Protein AF-A0AAU8L214-F1 (afdb_monomer)

Secondary structure (DSSP, 8-state):
-EEEETTEEEEEEEE---S--SSPPEEEEEE-HHHHHHTS-HHHHHHHHHHTTSS--EEEEEE--S-HHHHHHHHTT-HHHHHHIIIIIGGGG-

Sequence (94 aa):
SSRIIAGQSRRVQLYMPDVDVLQPLGLVVLPDGETWFDHLGVCAAIDVAINNGRIVPVAIMGIDNIDEHERNAILGGRSELITDIARHLLPTIR

Mean predicted aligned error: 4.05 Å

Radius of gyration: 14.07 Å; Cα contacts (8 Å, |Δi|>4): 125; chains: 1; bounding box: 32×28×36 Å

Foldseek 3Di:
DWDQALNDTWDKDKFFDPDDDPDDAAEDEDEQLCCCVVPVVVNVVLNVCCVVVVDPGHMYMYTHDPDPVRCCVCVVDPCRRVCCCVPPVVVVVD

Solvent-accessible surface area (backbone atoms only — not comparable to full-atom values): 5574 Å² total; per-residue (Å²): 88,79,45,78,50,63,92,37,83,25,53,38,46,79,46,74,68,97,63,92,74,89,62,89,65,50,77,48,79,38,76,47,16,56,51,41,59,75,70,65,44,44,67,63,56,50,51,55,34,35,77,68,66,75,42,76,75,52,28,41,34,24,37,32,60,90,47,73,71,56,40,52,61,48,73,68,76,44,61,49,49,60,48,32,42,64,72,59,47,52,72,75,74,111

InterPro domains:
  IPR000801 Esterase-like [PF00756] (7-93)
  IP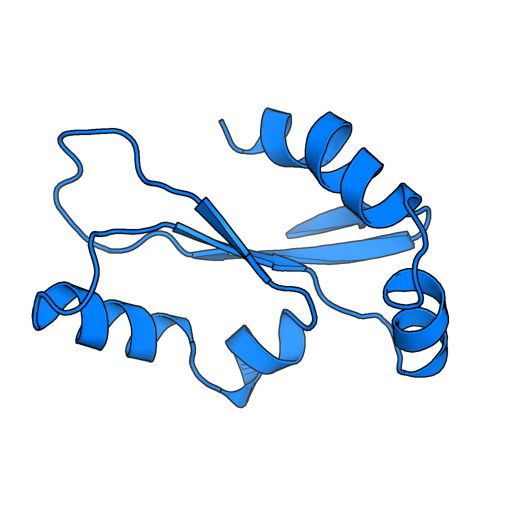R029058 Alpha/Beta hydrolase fold [G3DSA:3.40.50.1820] (1-94)

Organism: NCBI:txid2885105

pLDDT: mean 90.33, std 6.51, range [60.78, 97.0]

Structure (mmCIF, N/CA/C/O backbone):
data_AF-A0AAU8L214-F1
#
_entry.id   AF-A0AAU8L214-F1
#
loop_
_atom_site.group_PDB
_atom_site.id
_atom_site.type_symbol
_atom_site.label_atom_id
_atom_site.label_alt_id
_atom_site.label_comp_id
_atom_site.label_asym_id
_atom_site.label_entity_id
_atom_site.label_seq_id
_atom_site.pdbx_PDB_ins_code
_atom_site.Cartn_x
_atom_site.Cartn_y
_atom_site.Cartn_z
_atom_site.occupancy
_atom_site.B_iso_or_equiv
_atom_site.auth_seq_id
_atom_site.auth_comp_id
_atom_site.auth_asym_id
_atom_site.auth_atom_id
_atom_site.pdbx_PDB_model_num
ATOM 1 N N . SER A 1 1 ? -5.017 0.005 -7.804 1.00 88.44 1 SER A N 1
ATOM 2 C CA . SER A 1 1 ? -5.021 0.708 -9.114 1.00 88.44 1 SER A CA 1
ATOM 3 C C . SER A 1 1 ? -3.668 0.587 -9.796 1.00 88.44 1 SER A C 1
ATOM 5 O O . SER A 1 1 ? -2.688 0.430 -9.087 1.00 88.44 1 SER A O 1
ATOM 7 N N . SER A 1 2 ? -3.570 0.714 -11.126 1.00 91.50 2 SER A N 1
ATOM 8 C CA . SER A 1 2 ? -2.254 0.768 -11.791 1.00 91.50 2 SER A CA 1
ATOM 9 C C . SER A 1 2 ? -1.606 2.163 -11.705 1.00 91.50 2 SER A C 1
ATOM 11 O O . SER A 1 2 ? -2.320 3.176 -11.760 1.00 91.50 2 SER A O 1
ATOM 13 N N . ARG A 1 3 ? -0.278 2.228 -11.544 1.00 91.44 3 ARG A N 1
ATOM 14 C CA . ARG A 1 3 ? 0.547 3.450 -11.472 1.00 91.44 3 ARG A CA 1
ATOM 15 C C . ARG A 1 3 ? 1.904 3.229 -12.144 1.00 91.44 3 ARG A C 1
ATOM 17 O O . ARG A 1 3 ? 2.445 2.133 -12.076 1.00 91.44 3 ARG A O 1
ATOM 24 N N . ILE A 1 4 ? 2.462 4.277 -12.754 1.00 91.75 4 ILE A N 1
ATOM 25 C CA . ILE A 1 4 ? 3.838 4.242 -13.268 1.00 91.75 4 ILE A CA 1
ATOM 26 C C . ILE A 1 4 ? 4.802 4.523 -12.116 1.00 91.75 4 ILE A C 1
ATOM 28 O O . ILE A 1 4 ? 4.737 5.593 -11.514 1.00 91.75 4 ILE A O 1
ATOM 32 N N . ILE A 1 5 ? 5.665 3.559 -11.801 1.00 89.25 5 ILE A N 1
ATOM 33 C CA . ILE A 1 5 ? 6.660 3.635 -10.727 1.00 89.25 5 ILE A CA 1
ATOM 34 C C . ILE A 1 5 ? 7.958 3.007 -11.237 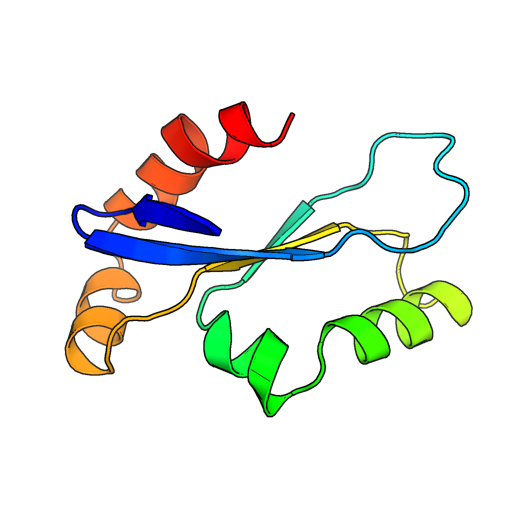1.00 89.25 5 ILE A C 1
ATOM 36 O O . ILE A 1 5 ? 7.964 1.860 -11.695 1.00 89.25 5 ILE A O 1
ATOM 40 N N . ALA A 1 6 ? 9.048 3.771 -11.164 1.00 88.88 6 ALA A N 1
ATOM 41 C CA . ALA A 1 6 ? 10.351 3.459 -11.744 1.00 88.88 6 ALA A CA 1
ATOM 42 C C . ALA A 1 6 ? 10.256 3.079 -13.232 1.00 88.88 6 ALA A C 1
ATOM 44 O O . ALA A 1 6 ? 10.857 2.111 -13.697 1.00 88.88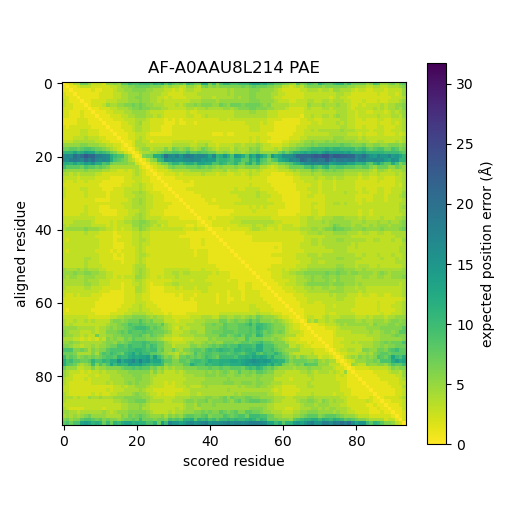 6 ALA A O 1
ATOM 45 N N . GLY A 1 7 ? 9.446 3.834 -13.976 1.00 88.75 7 GLY A N 1
ATOM 46 C CA . GLY A 1 7 ? 9.251 3.643 -15.414 1.00 88.75 7 GLY A CA 1
ATOM 47 C C . GLY A 1 7 ? 8.387 2.442 -15.811 1.00 88.75 7 GLY A C 1
ATOM 48 O O . GLY A 1 7 ? 8.230 2.202 -17.003 1.00 88.75 7 GLY A O 1
ATOM 49 N N . GLN A 1 8 ? 7.804 1.711 -14.856 1.00 90.69 8 GLN A N 1
ATOM 50 C CA . GLN A 1 8 ? 6.969 0.540 -15.133 1.00 90.69 8 GLN A CA 1
ATOM 51 C C . GLN A 1 8 ? 5.555 0.684 -14.567 1.00 90.69 8 GLN A C 1
ATOM 53 O O . GLN A 1 8 ? 5.348 1.318 -13.534 1.00 90.69 8 GLN A O 1
ATOM 58 N N . SER A 1 9 ? 4.575 0.076 -15.238 1.00 92.75 9 SER A N 1
ATOM 59 C CA . SER A 1 9 ? 3.178 0.039 -14.792 1.00 92.75 9 SER A CA 1
ATOM 60 C C . SER A 1 9 ? 2.981 -1.047 -13.732 1.00 92.75 9 SER A C 1
ATOM 62 O O . SER A 1 9 ? 3.043 -2.230 -14.053 1.00 92.75 9 SER A O 1
ATOM 64 N N . ARG A 1 10 ? 2.695 -0.650 -12.488 1.00 92.19 10 ARG A N 1
ATOM 65 C CA . ARG A 1 10 ? 2.519 -1.543 -11.330 1.00 92.19 10 ARG A CA 1
ATOM 66 C C . ARG A 1 10 ? 1.148 -1.413 -10.714 1.00 92.19 10 ARG A C 1
ATOM 68 O O . ARG A 1 10 ? 0.606 -0.308 -10.617 1.00 92.19 10 ARG A O 1
ATOM 75 N N . ARG A 1 11 ? 0.618 -2.524 -10.205 1.00 95.00 11 ARG A N 1
ATOM 76 C CA . ARG A 1 11 ? -0.536 -2.475 -9.312 1.00 95.00 11 ARG A CA 1
ATOM 77 C C . ARG A 1 11 ? -0.079 -1.910 -7.963 1.00 95.00 11 ARG A C 1
ATOM 79 O O . ARG A 1 11 ? 0.888 -2.358 -7.366 1.00 95.00 11 ARG A O 1
ATOM 86 N N . VAL A 1 12 ? -0.793 -0.884 -7.520 1.00 94.94 12 VAL A N 1
ATOM 87 C CA . VAL A 1 12 ? -0.706 -0.312 -6.180 1.00 94.94 12 VAL A CA 1
ATOM 88 C C . VAL A 1 12 ? -1.973 -0.690 -5.434 1.00 94.94 12 VAL A C 1
ATOM 90 O O . VAL A 1 12 ? -3.087 -0.471 -5.934 1.00 94.94 12 VAL A O 1
ATOM 93 N N . GLN A 1 13 ? -1.792 -1.254 -4.252 1.00 95.25 13 GLN A N 1
ATOM 94 C CA . GLN A 1 13 ? -2.853 -1.690 -3.358 1.00 95.25 13 GLN A CA 1
ATOM 95 C C . GLN A 1 13 ? -2.844 -0.781 -2.133 1.00 95.25 13 GLN A C 1
ATOM 97 O O . GLN A 1 13 ? -1.780 -0.480 -1.601 1.00 95.25 13 GLN A O 1
ATOM 102 N N . LEU A 1 14 ? -4.012 -0.297 -1.716 1.00 94.69 14 LEU A N 1
ATOM 103 C CA . LEU A 1 14 ? -4.151 0.558 -0.542 1.00 94.69 14 LEU A CA 1
ATOM 104 C C . LEU A 1 14 ? -5.131 -0.096 0.421 1.00 94.69 14 LEU A C 1
ATOM 106 O O . LEU A 1 14 ? -6.244 -0.447 0.033 1.00 94.69 14 LEU A O 1
ATOM 110 N N . TYR A 1 15 ? -4.695 -0.226 1.663 1.00 94.88 15 TYR A N 1
ATOM 111 C CA . TYR A 1 15 ? -5.474 -0.713 2.781 1.00 94.88 15 TYR A CA 1
ATOM 112 C C . TYR A 1 15 ? -5.662 0.402 3.807 1.00 94.88 15 TYR A C 1
ATOM 114 O O . TYR A 1 15 ? -4.688 1.028 4.235 1.00 94.88 15 TYR A O 1
ATOM 122 N N . MET A 1 16 ? -6.914 0.608 4.210 1.00 93.69 16 MET A N 1
ATOM 123 C CA . MET A 1 16 ? -7.305 1.520 5.278 1.00 93.69 16 MET A CA 1
ATOM 124 C C . MET A 1 16 ? -7.958 0.692 6.388 1.00 93.69 16 MET A C 1
ATOM 126 O O . MET A 1 16 ? -8.918 -0.018 6.086 1.00 93.69 16 MET A O 1
ATOM 130 N N . PRO A 1 17 ? -7.459 0.757 7.634 1.00 93.19 17 PRO A N 1
ATOM 131 C CA . PRO A 1 17 ? -8.073 0.048 8.744 1.00 93.19 17 PRO A CA 1
ATOM 132 C C . PRO A 1 17 ? -9.438 0.639 9.090 1.00 93.19 17 PRO A C 1
ATOM 134 O O . PRO A 1 17 ? -9.608 1.861 9.079 1.00 93.19 17 PRO A O 1
ATOM 137 N N . ASP A 1 18 ? -10.387 -0.234 9.422 1.00 89.81 18 ASP A N 1
ATOM 138 C CA . ASP A 1 18 ? -11.733 0.148 9.858 1.00 89.81 18 ASP A CA 1
ATOM 139 C C . ASP A 1 18 ? -11.709 0.572 11.332 1.00 89.81 18 ASP A C 1
ATOM 141 O O . ASP A 1 18 ? -11.980 -0.203 12.249 1.00 89.81 18 ASP A O 1
ATOM 145 N N . VAL A 1 19 ? -11.273 1.808 11.565 1.00 86.06 19 VAL A N 1
ATOM 146 C CA . VAL A 1 19 ? -11.242 2.433 12.887 1.00 86.06 19 VAL A CA 1
ATOM 147 C C . VAL A 1 19 ? -11.813 3.842 12.800 1.00 86.06 19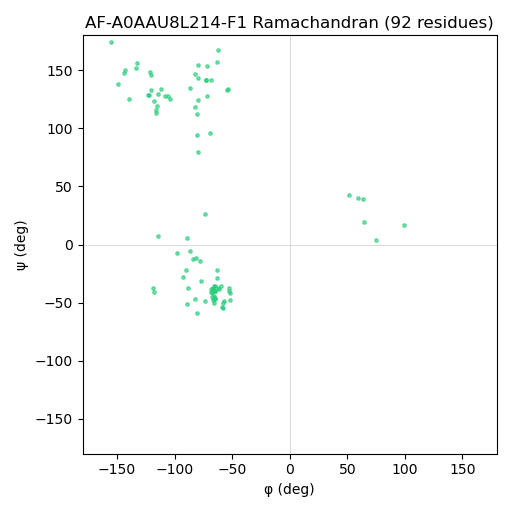 VAL A C 1
ATOM 149 O O . VAL A 1 19 ? -11.680 4.507 11.774 1.00 86.06 19 VAL A O 1
ATOM 152 N N . ASP A 1 20 ? -12.386 4.342 13.893 1.00 83.19 20 ASP A N 1
ATOM 153 C CA . ASP A 1 20 ? -12.787 5.747 13.978 1.00 83.19 20 ASP A CA 1
ATOM 154 C C . ASP A 1 20 ? -11.542 6.643 14.031 1.00 83.19 20 ASP A C 1
ATOM 156 O O . ASP A 1 20 ? -10.903 6.852 15.069 1.00 83.19 20 ASP A O 1
ATOM 160 N N . VAL A 1 21 ? -11.159 7.154 12.862 1.00 71.25 21 VAL A N 1
ATOM 161 C CA . VAL A 1 21 ? -9.955 7.960 12.684 1.00 71.25 21 VAL A CA 1
ATOM 162 C C . VAL A 1 21 ? -10.225 9.408 13.111 1.00 71.25 21 VAL A C 1
ATOM 164 O O . VAL A 1 21 ? -10.666 10.235 12.317 1.00 71.25 21 VAL A O 1
ATOM 167 N N . LEU A 1 22 ? -9.914 9.750 14.364 1.00 71.88 22 LEU A N 1
ATOM 168 C CA . LEU A 1 22 ? -9.923 11.146 14.841 1.00 71.88 22 LEU A CA 1
ATOM 169 C C . LEU A 1 22 ? -8.636 11.923 14.485 1.00 71.88 22 LEU A C 1
ATOM 171 O O . LEU A 1 22 ? -8.590 13.142 14.639 1.00 71.88 22 LEU A O 1
ATOM 175 N N . GLN A 1 23 ? -7.587 11.235 14.020 1.00 71.44 23 GLN A N 1
ATOM 176 C CA . GLN A 1 23 ? -6.269 11.803 13.701 1.00 71.44 23 GLN A CA 1
ATOM 177 C C . GLN A 1 23 ? -5.656 11.139 12.457 1.00 71.44 23 GLN A C 1
ATOM 179 O O . GLN A 1 23 ? -5.907 9.958 12.249 1.00 71.44 23 GLN A O 1
ATOM 184 N N . PRO A 1 24 ? -4.820 11.826 11.653 1.00 84.62 24 PRO A N 1
ATOM 185 C CA . PRO A 1 24 ? -4.254 11.254 10.430 1.00 84.62 24 PRO A CA 1
ATOM 186 C C . PRO A 1 24 ? -3.539 9.919 10.675 1.00 84.62 24 PRO A C 1
ATOM 188 O O . PRO A 1 24 ? -2.738 9.803 11.604 1.00 84.62 24 PRO A O 1
ATOM 191 N N . LEU A 1 25 ? -3.800 8.924 9.824 1.00 90.50 25 LEU A N 1
ATOM 192 C CA . LEU A 1 25 ? -3.111 7.637 9.897 1.00 90.50 25 LEU A CA 1
ATOM 193 C C . LEU A 1 25 ? -1.664 7.767 9.416 1.00 90.50 25 LEU A C 1
ATOM 195 O O . LEU A 1 25 ? -1.376 8.443 8.426 1.00 90.50 25 LEU A O 1
ATOM 199 N N . GLY A 1 26 ? -0.755 7.052 10.082 1.00 92.19 26 GLY A N 1
ATOM 200 C CA . GLY A 1 26 ? 0.546 6.748 9.493 1.00 92.19 26 GLY A CA 1
ATOM 201 C C . GLY A 1 26 ? 0.381 5.879 8.241 1.00 92.19 26 GLY A C 1
ATOM 202 O O . GLY A 1 26 ? -0.621 5.177 8.098 1.00 92.19 26 GLY A O 1
ATOM 203 N N . LEU A 1 27 ? 1.375 5.901 7.351 1.00 93.94 27 LEU A N 1
ATOM 204 C CA . LEU A 1 27 ? 1.404 5.068 6.148 1.00 93.94 27 LEU A CA 1
ATOM 205 C C . LEU A 1 27 ? 2.658 4.196 6.139 1.00 93.94 27 LEU A C 1
ATOM 207 O O . LEU A 1 27 ? 3.774 4.707 6.248 1.00 93.94 27 LEU A O 1
ATOM 211 N N . VAL A 1 28 ? 2.473 2.893 5.944 1.00 95.19 28 VAL A N 1
ATOM 212 C CA . VAL A 1 28 ? 3.556 1.944 5.667 1.00 95.19 28 VAL A CA 1
ATOM 213 C C . VAL A 1 28 ? 3.503 1.563 4.195 1.00 95.19 28 VAL A C 1
ATOM 215 O O . VAL A 1 28 ? 2.458 1.154 3.695 1.00 95.19 28 VAL A O 1
ATOM 218 N N . VAL A 1 29 ? 4.635 1.683 3.501 1.00 94.19 29 VAL A N 1
ATOM 219 C CA . VAL A 1 29 ? 4.777 1.269 2.100 1.00 94.19 29 VAL A CA 1
ATOM 220 C C . VAL A 1 29 ? 5.544 -0.050 2.051 1.00 94.19 29 VAL A C 1
ATOM 222 O O . VAL A 1 29 ? 6.648 -0.141 2.585 1.00 94.19 29 VAL A O 1
ATOM 225 N N . LEU A 1 30 ? 4.957 -1.058 1.412 1.00 94.44 30 LEU A N 1
ATOM 226 C CA . LEU A 1 30 ? 5.497 -2.405 1.274 1.00 94.44 30 LEU A CA 1
ATOM 227 C C . LEU A 1 30 ? 5.799 -2.702 -0.205 1.00 94.44 30 LEU A C 1
ATOM 229 O O . LEU A 1 30 ? 4.876 -2.697 -1.024 1.00 94.44 30 LEU A O 1
ATOM 233 N N . PRO A 1 31 ? 7.063 -2.984 -0.563 1.00 92.19 31 PRO A N 1
ATOM 234 C CA . PRO A 1 31 ? 7.384 -3.735 -1.776 1.00 92.19 31 PRO A CA 1
ATOM 235 C C . PRO A 1 31 ? 6.799 -5.154 -1.715 1.00 92.19 31 PRO A C 1
ATOM 237 O O . PRO A 1 31 ? 6.415 -5.610 -0.636 1.00 92.19 31 PRO A O 1
ATOM 240 N N . ASP A 1 32 ? 6.779 -5.863 -2.848 1.00 93.69 32 ASP A N 1
ATOM 241 C CA . ASP A 1 32 ? 6.194 -7.211 -2.957 1.00 93.69 32 ASP A CA 1
ATOM 242 C C . ASP A 1 32 ? 4.692 -7.217 -2.586 1.00 93.69 32 ASP A C 1
ATOM 244 O O . ASP A 1 32 ? 4.203 -8.101 -1.876 1.00 93.69 32 ASP A O 1
ATOM 248 N N . GLY A 1 33 ? 3.952 -6.186 -3.018 1.00 94.94 33 GLY A N 1
ATOM 249 C CA . GLY A 1 33 ? 2.534 -5.998 -2.690 1.00 94.94 33 GLY A CA 1
ATOM 250 C C . GLY A 1 33 ? 1.672 -7.223 -3.003 1.00 94.94 33 GLY A C 1
ATOM 251 O O . GLY A 1 33 ? 0.849 -7.615 -2.178 1.00 94.94 33 GLY A O 1
ATOM 252 N N . GLU A 1 34 ? 1.929 -7.887 -4.128 1.00 94.69 34 GLU A N 1
ATOM 253 C CA . GLU A 1 34 ? 1.262 -9.120 -4.539 1.00 94.69 34 GLU A CA 1
ATOM 254 C C . GLU A 1 34 ? 1.458 -10.247 -3.519 1.00 94.69 34 GLU A C 1
ATOM 256 O O . GLU A 1 34 ? 0.530 -10.995 -3.230 1.00 94.69 34 GLU A O 1
ATOM 261 N N . THR A 1 35 ? 2.625 -10.323 -2.880 1.00 95.31 35 THR A N 1
ATOM 262 C CA . THR A 1 35 ? 2.890 -11.330 -1.850 1.00 95.31 35 THR A CA 1
ATOM 263 C C . THR A 1 35 ? 2.142 -11.002 -0.558 1.00 95.31 35 THR A C 1
ATOM 265 O O . THR A 1 35 ? 1.452 -11.854 0.008 1.00 95.31 35 THR A O 1
ATOM 268 N N . TRP A 1 36 ? 2.240 -9.759 -0.081 1.00 96.94 36 TRP A N 1
ATOM 269 C CA . TRP A 1 36 ? 1.627 -9.355 1.189 1.00 96.94 36 TRP A CA 1
ATOM 270 C C . TRP A 1 36 ? 0.097 -9.370 1.148 1.00 96.94 36 TRP A C 1
ATOM 272 O O . TRP A 1 36 ? -0.540 -9.863 2.084 1.00 96.94 36 TRP A O 1
ATOM 282 N N . PHE A 1 37 ? -0.489 -8.833 0.078 1.00 96.50 37 PHE A N 1
ATOM 283 C CA . PHE A 1 37 ? -1.937 -8.691 -0.059 1.00 96.50 37 PHE A CA 1
ATOM 284 C C . PHE A 1 37 ? -2.595 -9.984 -0.535 1.00 96.50 37 PHE A C 1
ATOM 286 O O . PHE A 1 37 ? -3.578 -10.409 0.072 1.00 96.50 37 PHE A O 1
ATOM 293 N N . ASP A 1 38 ? -2.045 -10.637 -1.562 1.00 94.94 38 ASP A N 1
ATOM 294 C CA . ASP A 1 38 ? -2.753 -11.735 -2.229 1.00 94.94 38 ASP A CA 1
ATOM 295 C C . ASP A 1 38 ? -2.441 -13.104 -1.602 1.00 94.94 38 ASP A C 1
ATOM 297 O O . ASP A 1 38 ? -3.233 -14.038 -1.748 1.00 94.94 38 ASP A O 1
ATOM 301 N N . HIS A 1 39 ? -1.310 -13.248 -0.897 1.00 94.12 39 HIS A N 1
ATOM 302 C CA . HIS A 1 39 ? -0.860 -14.545 -0.370 1.00 94.12 39 HIS A CA 1
ATOM 303 C C . HIS A 1 39 ? -0.745 -14.603 1.154 1.00 94.12 39 HIS A C 1
ATOM 305 O O . HIS A 1 39 ? -1.071 -15.632 1.745 1.00 94.12 39 HIS A O 1
ATOM 311 N N . LEU A 1 40 ? -0.299 -13.525 1.803 1.00 94.94 40 LEU A N 1
ATOM 312 C CA . LEU A 1 40 ? -0.052 -13.520 3.252 1.00 94.94 40 LEU A CA 1
ATOM 313 C C . LEU A 1 40 ? -1.196 -12.925 4.084 1.00 94.94 40 LEU A C 1
ATOM 315 O O . LEU A 1 40 ? -1.159 -13.012 5.310 1.00 94.94 40 LEU A O 1
ATOM 319 N N . GLY A 1 41 ? -2.213 -12.338 3.447 1.00 93.44 41 GLY A N 1
ATOM 320 C CA . GLY A 1 41 ? -3.383 -11.797 4.143 1.00 93.44 41 GLY A CA 1
ATOM 321 C C . GLY A 1 41 ? -3.047 -10.633 5.080 1.00 93.44 41 GLY A C 1
ATOM 322 O O . GLY A 1 41 ? -3.611 -10.539 6.173 1.00 93.44 41 GLY A O 1
ATOM 323 N N . VAL A 1 42 ? -2.127 -9.749 4.668 1.00 96.12 42 VAL A N 1
ATOM 324 C CA . VAL A 1 42 ? -1.597 -8.660 5.508 1.00 96.12 42 VAL A CA 1
ATOM 325 C C . VAL A 1 42 ? -2.691 -7.790 6.137 1.00 96.12 42 VAL A C 1
ATOM 327 O O . VAL A 1 42 ? -2.563 -7.424 7.300 1.00 96.12 42 VAL A O 1
ATOM 330 N N . CYS A 1 43 ? -3.792 -7.516 5.428 1.00 96.06 43 CYS A N 1
ATOM 331 C CA . CYS A 1 43 ? -4.894 -6.693 5.938 1.00 96.06 43 CYS A CA 1
ATOM 332 C C . CYS A 1 43 ? -5.481 -7.267 7.238 1.00 96.06 43 CYS A C 1
ATOM 334 O O . CYS A 1 43 ? -5.537 -6.577 8.251 1.00 96.06 43 CYS A O 1
ATOM 336 N N . ALA A 1 44 ? -5.808 -8.564 7.244 1.00 95.75 44 ALA A N 1
ATOM 337 C CA . ALA A 1 44 ? -6.359 -9.234 8.420 1.00 95.75 44 ALA A CA 1
ATOM 338 C C . ALA A 1 44 ? -5.346 -9.295 9.576 1.00 95.75 44 ALA A C 1
ATOM 340 O O . ALA A 1 44 ? -5.712 -9.160 10.744 1.00 95.75 44 ALA A O 1
ATOM 341 N N . ALA A 1 45 ? -4.057 -9.472 9.269 1.00 96.00 45 ALA A N 1
ATOM 342 C CA . ALA A 1 45 ? -3.007 -9.453 10.283 1.00 96.00 45 ALA A CA 1
ATOM 343 C C . ALA A 1 45 ? -2.869 -8.069 10.942 1.00 96.00 45 ALA A C 1
ATOM 345 O O . ALA A 1 45 ? -2.698 -7.983 12.162 1.00 96.00 45 ALA A O 1
ATOM 346 N N . ILE A 1 46 ? -2.977 -6.997 10.152 1.00 96.25 46 ILE A N 1
ATOM 347 C CA . ILE A 1 46 ? -2.959 -5.615 10.639 1.00 96.25 46 ILE A CA 1
ATOM 348 C C . ILE A 1 46 ? -4.181 -5.334 11.511 1.00 96.25 46 ILE A C 1
ATOM 350 O O . ILE A 1 46 ? -4.008 -4.814 12.612 1.00 96.25 46 ILE A O 1
ATOM 354 N N . ASP A 1 47 ? -5.376 -5.764 11.104 1.00 95.62 47 ASP A N 1
ATOM 355 C CA . ASP A 1 47 ? -6.586 -5.628 11.926 1.00 95.62 47 ASP A CA 1
ATOM 356 C C . ASP A 1 47 ? -6.442 -6.292 13.284 1.00 95.62 47 ASP A C 1
ATOM 358 O O . ASP A 1 47 ? -6.701 -5.686 14.322 1.00 95.62 47 ASP A O 1
ATOM 362 N N . VAL A 1 48 ? -5.965 -7.536 13.304 1.00 96.69 48 VAL A N 1
ATOM 363 C CA . VAL A 1 48 ? -5.735 -8.261 14.555 1.00 96.69 48 VAL A CA 1
ATOM 364 C C . VAL A 1 48 ? -4.680 -7.557 15.412 1.00 96.69 48 VAL A C 1
ATOM 366 O O . VAL A 1 48 ? -4.810 -7.524 16.637 1.00 96.69 48 VAL A O 1
ATOM 369 N N . ALA A 1 49 ? -3.633 -6.988 14.813 1.00 96.25 49 ALA A N 1
ATOM 370 C CA . ALA A 1 49 ? -2.603 -6.267 15.554 1.00 96.25 49 ALA A CA 1
ATOM 371 C C . ALA A 1 49 ? -3.129 -4.951 16.158 1.00 96.25 49 ALA A C 1
ATOM 373 O O . ALA A 1 49 ? -2.816 -4.662 17.317 1.00 96.25 49 ALA A O 1
ATOM 374 N N . ILE A 1 50 ? -3.949 -4.202 15.414 1.00 94.62 50 ILE A N 1
ATOM 375 C CA . ILE A 1 50 ? -4.601 -2.966 15.873 1.00 94.62 50 ILE A CA 1
ATOM 376 C C . ILE A 1 50 ? -5.608 -3.278 16.984 1.00 94.62 50 ILE A C 1
ATOM 378 O O . ILE A 1 50 ? -5.523 -2.700 18.066 1.00 94.62 50 ILE A O 1
ATOM 382 N N . ASN A 1 51 ? -6.504 -4.243 16.766 1.00 94.88 51 ASN A N 1
ATOM 383 C CA . ASN A 1 51 ? -7.563 -4.604 17.717 1.00 94.88 51 ASN A CA 1
ATOM 384 C C . ASN A 1 51 ? -7.017 -5.133 19.049 1.00 94.88 51 ASN A C 1
ATOM 386 O O . ASN A 1 51 ? -7.639 -4.960 20.093 1.00 94.88 51 ASN A O 1
ATOM 390 N N . ASN A 1 52 ? -5.831 -5.745 19.031 1.00 96.44 52 ASN A N 1
ATOM 391 C CA . ASN A 1 52 ? -5.136 -6.182 20.242 1.00 96.44 52 ASN A CA 1
ATOM 392 C C . ASN A 1 52 ? -4.212 -5.108 20.845 1.00 96.44 52 ASN A C 1
ATOM 394 O O . ASN A 1 52 ? -3.454 -5.413 21.766 1.00 96.44 52 ASN A O 1
ATOM 398 N N . GLY A 1 53 ? -4.212 -3.882 20.312 1.00 94.75 53 GLY A N 1
ATOM 399 C CA . GLY A 1 53 ? -3.392 -2.769 20.797 1.00 94.75 53 GLY A CA 1
ATOM 400 C C . GLY A 1 53 ? -1.883 -2.979 20.644 1.00 94.75 53 GLY A C 1
ATOM 401 O O . GLY A 1 53 ? -1.103 -2.336 21.344 1.00 94.75 53 GLY A O 1
ATOM 402 N N . ARG A 1 54 ? -1.447 -3.893 19.766 1.00 97.00 54 ARG A N 1
ATOM 403 C CA . ARG A 1 54 ? -0.017 -4.176 19.542 1.00 97.00 54 ARG A CA 1
ATOM 404 C C . ARG A 1 54 ? 0.656 -3.111 18.690 1.00 97.00 54 ARG A C 1
ATOM 406 O O . ARG A 1 54 ? 1.848 -2.867 18.848 1.00 97.00 54 ARG A O 1
ATOM 413 N N . ILE A 1 55 ? -0.105 -2.516 17.778 1.00 94.75 55 ILE A N 1
ATOM 414 C CA . ILE A 1 55 ? 0.315 -1.394 16.941 1.00 94.75 55 ILE A CA 1
ATOM 415 C C . ILE A 1 55 ? -0.772 -0.322 16.956 1.00 94.75 55 ILE A C 1
ATOM 417 O O . ILE A 1 55 ? -1.943 -0.613 17.195 1.00 94.75 55 ILE A O 1
ATOM 421 N N . VAL A 1 56 ? -0.378 0.917 16.678 1.00 93.00 56 VAL A N 1
ATOM 422 C CA . VAL A 1 56 ? -1.331 2.000 16.417 1.00 93.00 56 VAL A CA 1
ATOM 423 C C . VAL A 1 56 ? -1.996 1.804 15.047 1.00 93.00 56 VAL A C 1
ATOM 425 O O . VAL A 1 56 ? -1.376 1.199 14.166 1.00 93.00 56 VAL A O 1
ATOM 428 N N . PRO A 1 57 ? -3.219 2.323 14.827 1.00 94.69 57 PRO A N 1
ATOM 429 C CA . PRO A 1 57 ? -3.846 2.284 13.513 1.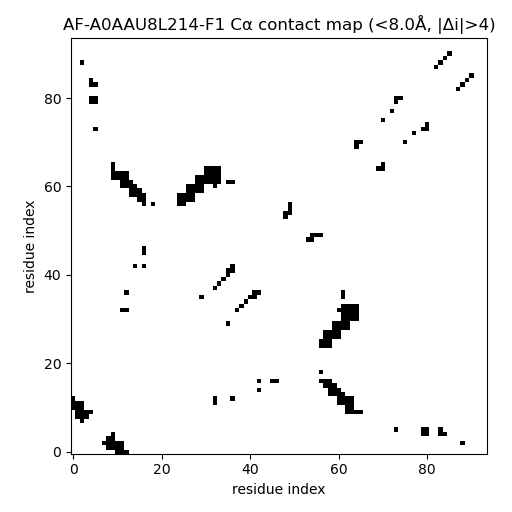00 94.69 57 PRO A CA 1
ATOM 430 C C . PRO A 1 57 ? -2.969 2.891 12.417 1.00 94.69 57 PRO A C 1
ATOM 432 O O . PRO A 1 57 ? -2.405 3.976 12.578 1.00 94.69 57 PRO A O 1
ATOM 435 N N . VAL A 1 58 ? -2.856 2.178 11.297 1.00 94.81 58 VAL A N 1
ATOM 436 C CA . VAL A 1 58 ? -1.937 2.515 10.209 1.00 94.81 58 VAL A CA 1
ATOM 437 C C . VAL A 1 58 ? -2.511 2.070 8.865 1.00 94.81 58 VAL A C 1
ATOM 439 O O . VAL A 1 58 ? -3.072 0.981 8.756 1.00 94.81 58 VAL A O 1
ATOM 442 N N . ALA A 1 59 ? -2.371 2.911 7.843 1.00 94.94 59 ALA A N 1
ATOM 443 C CA . ALA A 1 59 ? -2.681 2.555 6.465 1.00 94.94 59 ALA A CA 1
ATOM 444 C C . ALA A 1 59 ? -1.504 1.794 5.839 1.00 94.94 59 ALA A C 1
ATOM 446 O O . ALA A 1 59 ? -0.340 2.083 6.135 1.00 94.94 59 ALA A O 1
ATOM 447 N N . ILE A 1 60 ? -1.791 0.851 4.941 1.00 96.06 60 ILE A N 1
ATOM 448 C CA . ILE A 1 60 ? -0.761 0.067 4.245 1.00 96.06 60 ILE A CA 1
ATOM 449 C C . ILE A 1 60 ? -0.881 0.278 2.740 1.00 96.06 60 ILE A C 1
ATOM 451 O O . ILE A 1 60 ? -1.964 0.162 2.171 1.00 96.06 60 ILE A O 1
ATOM 455 N N . MET A 1 61 ? 0.244 0.533 2.083 1.00 95.69 61 MET A N 1
ATOM 456 C CA . MET A 1 61 ? 0.353 0.603 0.634 1.00 95.69 61 MET A CA 1
ATOM 457 C C . MET A 1 61 ? 1.261 -0.500 0.107 1.00 95.69 61 MET A C 1
ATOM 459 O O . MET A 1 61 ? 2.466 -0.460 0.333 1.00 95.69 61 MET A O 1
ATOM 463 N N . GLY A 1 62 ? 0.695 -1.447 -0.633 1.00 95.62 62 GLY A N 1
ATOM 464 C CA . GLY A 1 62 ? 1.451 -2.437 -1.393 1.00 95.62 62 GLY A CA 1
ATOM 465 C C . GLY A 1 62 ? 1.814 -1.906 -2.775 1.00 95.62 62 GLY A C 1
ATOM 466 O O . GLY A 1 62 ? 0.963 -1.338 -3.464 1.00 95.62 62 GLY A O 1
ATOM 467 N N . ILE A 1 63 ? 3.064 -2.099 -3.185 1.00 94.56 63 ILE A N 1
ATOM 468 C CA . ILE A 1 63 ? 3.521 -1.866 -4.557 1.00 94.56 63 ILE A CA 1
ATOM 469 C C . ILE A 1 63 ? 3.971 -3.204 -5.112 1.00 94.56 63 ILE A C 1
ATOM 471 O O . ILE A 1 63 ? 4.930 -3.798 -4.615 1.00 94.56 63 ILE A O 1
ATOM 475 N N . ASP A 1 64 ? 3.265 -3.665 -6.134 1.00 94.38 64 ASP A N 1
ATOM 476 C CA . ASP A 1 64 ? 3.533 -4.967 -6.711 1.00 94.38 64 ASP A CA 1
ATOM 477 C C . ASP A 1 64 ? 4.830 -4.972 -7.524 1.00 94.38 64 ASP A C 1
ATOM 479 O O . ASP A 1 64 ? 5.138 -4.035 -8.281 1.00 94.38 64 ASP A O 1
ATOM 483 N N . ASN A 1 65 ? 5.558 -6.075 -7.416 1.00 91.19 65 ASN A N 1
ATOM 484 C CA . ASN A 1 65 ? 6.620 -6.400 -8.352 1.00 91.19 65 ASN A CA 1
ATOM 485 C C . ASN A 1 65 ? 6.036 -6.997 -9.635 1.00 91.19 65 ASN A C 1
ATOM 487 O O . ASN A 1 65 ? 4.927 -7.527 -9.655 1.00 91.19 65 ASN A O 1
ATOM 491 N N . ILE A 1 66 ? 6.773 -6.854 -10.735 1.00 88.81 66 ILE A N 1
ATOM 492 C CA . ILE A 1 66 ? 6.333 -7.374 -12.038 1.00 88.81 66 ILE A CA 1
ATOM 493 C C . ILE A 1 66 ? 6.820 -8.809 -12.209 1.00 88.81 66 ILE A C 1
ATOM 495 O O . ILE A 1 66 ? 6.037 -9.704 -12.514 1.00 88.81 66 ILE A O 1
ATOM 499 N N . ASP A 1 67 ? 8.115 -9.014 -11.990 1.00 87.50 67 ASP A N 1
ATOM 500 C CA . ASP A 1 67 ? 8.769 -10.313 -12.014 1.00 87.50 67 ASP A CA 1
ATOM 501 C C . ASP A 1 67 ? 10.040 -10.285 -11.148 1.00 87.50 67 ASP A C 1
ATOM 503 O O . ASP A 1 67 ? 10.440 -9.247 -10.616 1.00 87.50 67 ASP A O 1
ATOM 507 N N . GLU A 1 68 ? 10.675 -11.446 -10.987 1.00 86.50 68 GLU A N 1
ATOM 508 C CA . GLU A 1 68 ? 11.866 -11.602 -10.151 1.00 86.50 68 GLU A CA 1
ATOM 509 C C . GLU A 1 68 ? 13.082 -10.821 -10.677 1.00 86.50 68 GLU A C 1
ATOM 511 O O . GLU A 1 68 ? 13.869 -10.280 -9.893 1.00 86.50 68 GLU A O 1
ATOM 516 N N . HIS A 1 69 ? 13.245 -10.736 -11.999 1.00 85.94 69 HIS A N 1
ATOM 517 C CA . HIS A 1 69 ? 14.367 -10.027 -12.609 1.00 85.94 69 HIS A CA 1
ATOM 518 C C . HIS A 1 69 ? 14.272 -8.526 -12.327 1.00 85.94 69 HIS A C 1
ATOM 520 O O . HIS A 1 69 ? 15.230 -7.897 -11.871 1.00 85.94 69 HIS A O 1
ATOM 526 N N . GLU A 1 70 ? 13.089 -7.970 -12.550 1.00 85.38 70 GLU A N 1
ATOM 527 C CA . GLU A 1 70 ? 12.763 -6.579 -12.310 1.00 85.38 70 GLU A CA 1
ATOM 528 C C . GLU A 1 70 ? 12.846 -6.250 -10.817 1.00 85.38 70 GLU A C 1
ATOM 530 O O . GLU A 1 70 ? 13.516 -5.287 -10.443 1.00 85.38 70 GLU A O 1
ATOM 535 N N . ARG A 1 71 ? 12.277 -7.101 -9.959 1.00 87.62 71 ARG A N 1
ATOM 536 C CA . ARG A 1 71 ? 12.366 -6.977 -8.501 1.00 87.62 71 ARG A CA 1
ATOM 537 C C . ARG A 1 71 ? 13.812 -6.831 -8.031 1.00 87.62 71 ARG A C 1
ATOM 539 O O . ARG A 1 71 ? 14.125 -5.943 -7.239 1.00 87.62 71 ARG A O 1
ATOM 546 N N . ASN A 1 72 ? 14.709 -7.679 -8.529 1.00 86.25 72 ASN A N 1
ATOM 547 C CA . ASN A 1 72 ? 16.12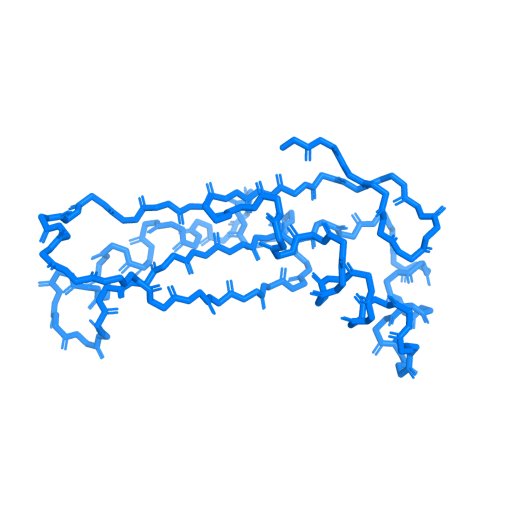5 -7.611 -8.169 1.00 86.25 72 ASN A CA 1
ATOM 548 C C . ASN A 1 72 ? 16.784 -6.326 -8.689 1.00 86.25 72 ASN A C 1
ATOM 550 O O . ASN A 1 72 ? 17.595 -5.722 -7.986 1.00 86.25 72 ASN A O 1
ATOM 554 N N . ALA A 1 73 ? 16.413 -5.873 -9.887 1.00 82.38 73 ALA A N 1
ATOM 555 C CA . ALA A 1 73 ? 16.929 -4.636 -10.458 1.00 82.38 73 ALA A CA 1
ATOM 556 C C . ALA A 1 73 ? 16.469 -3.390 -9.683 1.00 82.38 73 ALA A C 1
ATOM 558 O O . ALA A 1 73 ? 17.254 -2.459 -9.507 1.00 82.38 73 ALA A O 1
ATOM 559 N N . ILE A 1 74 ? 15.217 -3.351 -9.222 1.00 81.25 74 ILE A N 1
ATOM 560 C CA . ILE A 1 74 ? 14.631 -2.167 -8.585 1.00 81.25 74 ILE A CA 1
ATOM 561 C C . ILE A 1 74 ? 14.877 -2.107 -7.075 1.00 81.25 74 ILE A C 1
ATOM 563 O O . ILE A 1 74 ? 15.150 -1.032 -6.542 1.00 81.25 74 ILE A O 1
ATOM 567 N N . LEU A 1 75 ? 14.847 -3.250 -6.384 1.00 82.56 75 LEU A N 1
ATOM 568 C CA . LEU A 1 75 ? 15.124 -3.329 -4.946 1.00 82.56 75 LEU A CA 1
ATOM 569 C C . LEU A 1 75 ? 16.628 -3.421 -4.643 1.00 82.56 75 LEU A C 1
ATOM 571 O O . LEU A 1 75 ? 17.039 -3.191 -3.509 1.00 82.56 75 LEU A O 1
ATOM 575 N N . GLY A 1 76 ? 17.464 -3.675 -5.655 1.00 81.88 76 GLY A N 1
ATOM 576 C CA . GLY A 1 76 ? 18.928 -3.742 -5.567 1.00 81.88 76 GLY A CA 1
ATOM 577 C C . GLY A 1 76 ? 19.653 -2.396 -5.410 1.00 81.88 76 GLY A C 1
ATOM 578 O O . GLY A 1 76 ? 20.806 -2.281 -5.817 1.00 81.88 76 GLY A O 1
ATOM 579 N N . GLY A 1 77 ? 19.004 -1.372 -4.845 1.00 78.69 77 GLY A N 1
ATOM 580 C CA . GLY A 1 77 ? 19.616 -0.061 -4.573 1.00 78.69 77 GLY A CA 1
ATOM 581 C C . GLY A 1 77 ? 19.320 1.037 -5.600 1.00 78.69 77 GLY A C 1
ATOM 582 O O . GLY A 1 77 ? 20.007 2.059 -5.619 1.00 78.69 77 GLY A O 1
ATOM 583 N N . ARG A 1 78 ? 18.295 0.865 -6.443 1.00 79.19 78 ARG A N 1
ATOM 584 C CA . ARG A 1 78 ? 17.840 1.906 -7.374 1.00 79.19 78 ARG A CA 1
ATOM 585 C C . ARG A 1 78 ? 16.965 2.941 -6.669 1.00 79.19 78 ARG A C 1
ATOM 587 O O . ARG A 1 78 ? 15.960 2.615 -6.040 1.00 79.19 78 ARG A O 1
ATOM 594 N N . SER A 1 79 ? 17.347 4.213 -6.772 1.00 86.12 79 SER A N 1
ATOM 595 C CA . SER A 1 79 ? 16.666 5.318 -6.085 1.00 86.12 79 SER A CA 1
ATOM 596 C C . SER A 1 79 ? 15.368 5.744 -6.768 1.00 86.12 79 SER A C 1
ATOM 598 O O . SER A 1 79 ? 14.561 6.451 -6.160 1.00 86.12 79 SER A O 1
ATOM 600 N N . GLU A 1 80 ? 15.146 5.316 -8.012 1.00 86.69 80 GLU A N 1
ATOM 601 C CA . GLU A 1 80 ? 13.982 5.676 -8.816 1.00 86.69 80 GLU A CA 1
ATOM 602 C C . GLU A 1 80 ? 12.681 5.209 -8.162 1.00 86.69 80 GLU A C 1
ATOM 604 O O . GLU A 1 80 ? 11.718 5.970 -8.132 1.00 86.69 80 GLU A O 1
ATOM 609 N N . LEU A 1 81 ? 12.676 4.022 -7.542 1.00 85.81 81 LEU A N 1
ATOM 610 C CA . LEU A 1 81 ? 11.522 3.522 -6.792 1.00 85.81 81 LEU A CA 1
ATOM 611 C C . LEU A 1 81 ? 11.137 4.480 -5.664 1.00 85.81 81 LEU A C 1
ATOM 613 O O . LEU A 1 81 ? 10.002 4.940 -5.591 1.00 85.81 81 LEU A O 1
ATOM 617 N N . ILE A 1 82 ? 12.101 4.820 -4.808 1.00 89.88 82 ILE A N 1
ATOM 618 C CA . ILE A 1 82 ? 11.873 5.706 -3.662 1.00 89.88 82 ILE A CA 1
ATOM 619 C C . ILE A 1 82 ? 11.488 7.112 -4.129 1.00 89.88 82 ILE A C 1
ATOM 621 O O . ILE A 1 82 ? 10.595 7.738 -3.557 1.00 89.88 82 ILE A O 1
ATOM 625 N N . THR A 1 83 ? 12.129 7.600 -5.191 1.00 91.44 83 THR A N 1
ATOM 626 C CA . THR A 1 83 ? 11.868 8.929 -5.750 1.00 91.44 83 THR A CA 1
ATOM 627 C C . THR A 1 83 ? 10.455 9.027 -6.310 1.00 91.44 83 THR A C 1
ATOM 629 O O . THR A 1 83 ? 9.750 9.983 -5.989 1.00 91.44 83 THR A O 1
ATOM 632 N N . ASP A 1 84 ? 10.014 8.040 -7.090 1.00 91.12 84 ASP A N 1
ATOM 633 C CA . ASP A 1 84 ? 8.669 8.023 -7.666 1.00 91.12 84 ASP A CA 1
ATOM 634 C C . ASP A 1 84 ? 7.595 7.824 -6.598 1.00 91.12 84 ASP A C 1
ATOM 636 O O . ASP A 1 84 ? 6.561 8.495 -6.642 1.00 91.12 84 ASP A O 1
ATOM 640 N N . ILE A 1 85 ? 7.850 6.985 -5.587 1.00 90.06 85 ILE A N 1
ATOM 641 C CA . ILE A 1 85 ? 6.946 6.859 -4.438 1.00 90.06 85 ILE A CA 1
ATOM 642 C C . ILE A 1 85 ? 6.772 8.226 -3.771 1.00 90.06 85 ILE A C 1
ATOM 644 O O . ILE A 1 85 ? 5.651 8.715 -3.634 1.00 90.06 85 ILE A O 1
ATOM 648 N N . ALA A 1 86 ? 7.877 8.872 -3.396 1.00 91.69 86 ALA A N 1
ATOM 649 C CA . ALA A 1 86 ? 7.839 10.111 -2.631 1.00 91.69 86 ALA A CA 1
ATOM 650 C C . ALA A 1 86 ? 7.263 11.295 -3.422 1.00 91.69 86 ALA A C 1
ATOM 652 O O . ALA A 1 86 ? 6.501 12.091 -2.870 1.00 91.69 86 ALA A O 1
ATOM 653 N N . ARG A 1 87 ? 7.635 11.436 -4.699 1.00 90.88 87 ARG A N 1
ATOM 654 C CA . ARG A 1 87 ? 7.302 12.619 -5.509 1.00 90.88 87 ARG A CA 1
ATOM 655 C C . ARG A 1 87 ? 6.023 12.480 -6.316 1.00 90.88 87 ARG A C 1
ATOM 657 O O . ARG A 1 87 ? 5.400 13.498 -6.598 1.00 90.88 87 ARG A O 1
ATOM 664 N N . HIS A 1 88 ? 5.642 11.265 -6.700 1.00 88.88 88 HIS A N 1
ATOM 665 C CA . HIS A 1 88 ? 4.527 11.049 -7.623 1.00 88.88 88 HIS A CA 1
ATOM 666 C C . HIS A 1 88 ? 3.393 10.261 -6.981 1.00 88.88 88 HIS A C 1
ATOM 668 O O . HIS A 1 88 ? 2.233 10.615 -7.170 1.00 88.88 88 HIS A O 1
ATOM 674 N N . LEU A 1 89 ? 3.701 9.227 -6.198 1.00 88.88 89 LEU A N 1
ATOM 675 C CA . LEU A 1 89 ? 2.669 8.367 -5.631 1.00 88.88 89 LEU A CA 1
ATOM 676 C C . LEU A 1 89 ? 2.023 8.991 -4.388 1.00 88.88 89 LEU A C 1
ATOM 678 O O . LEU A 1 89 ? 0.821 9.253 -4.409 1.00 88.88 89 LEU A O 1
ATOM 682 N N . LEU A 1 90 ? 2.807 9.291 -3.345 1.00 89.81 90 LEU A N 1
ATOM 683 C CA . LEU A 1 90 ? 2.312 9.830 -2.066 1.00 89.81 90 LEU A CA 1
ATOM 684 C C . LEU A 1 90 ? 1.415 11.074 -2.206 1.00 89.81 90 LEU A C 1
ATOM 686 O O . LEU A 1 90 ? 0.382 11.124 -1.538 1.00 89.81 90 LEU A O 1
ATOM 690 N N . PRO A 1 91 ? 1.716 12.054 -3.081 1.00 88.69 91 PRO A N 1
ATOM 691 C CA . PRO A 1 91 ? 0.845 13.216 -3.255 1.00 88.69 91 PRO A CA 1
ATOM 692 C C . PRO A 1 91 ? -0.555 12.891 -3.792 1.00 88.69 91 PRO A C 1
ATOM 694 O O . PRO A 1 91 ? -1.466 13.687 -3.593 1.00 88.69 91 PRO A O 1
ATOM 697 N N . THR A 1 92 ? -0.742 11.746 -4.458 1.00 84.56 92 THR A N 1
ATOM 698 C CA . THR A 1 92 ? -2.038 11.345 -5.045 1.00 84.56 92 THR A CA 1
ATOM 699 C C . THR A 1 92 ? -2.960 10.614 -4.072 1.00 84.56 92 THR A C 1
ATOM 701 O O . THR A 1 92 ? -4.090 10.300 -4.434 1.00 84.56 92 THR A O 1
ATOM 704 N N . ILE A 1 93 ? -2.470 10.313 -2.868 1.00 78.12 93 ILE A N 1
ATOM 705 C CA . ILE A 1 93 ? -3.163 9.499 -1.856 1.00 78.12 93 ILE A CA 1
ATOM 706 C C . ILE A 1 93 ? -3.500 10.353 -0.617 1.00 78.12 93 ILE A C 1
ATOM 708 O O . ILE A 1 93 ? -3.918 9.826 0.407 1.00 78.12 93 ILE A O 1
ATOM 712 N N . ARG A 1 94 ? -3.273 11.670 -0.702 1.00 60.78 94 ARG A N 1
ATOM 713 C CA . ARG A 1 94 ? -3.632 12.636 0.340 1.00 60.78 94 ARG A CA 1
ATOM 714 C C . ARG A 1 94 ? -5.132 12.861 0.419 1.00 60.78 94 ARG A C 1
ATOM 716 O O . ARG A 1 94 ? -5.761 12.950 -0.658 1.00 60.78 94 ARG A O 1
#

Nearest PDB structures (foldseek):
  3mga-assembly2_B  TM=9.124E-01  e=4.865E-04  Salmonella enterica subsp. enterica serovar Typhimurium
  3c8h-assembly1_A  TM=8.326E-01  e=2.176E-04  Shigella flexneri 2a str. 2457T
  2b20-assembly1_A  TM=8.786E-01  e=3.979E-04  Shigella flexneri 2a str. 2457T
  3c8d-assembly6_D  TM=9.124E-01  e=1.017E-03  Shigella flexneri 2a str. 2457T
  3c87-assembly3_A  TM=8.829E-01  e=1.017E-03  Shigella flexneri 2a str. 2457T

=== Feature glossary ===
Each block in this record encodes a different view of the same protein. In brief:

Predicted aligned error. PAE(i, j) answers: if I align the predicted and true structures on residue i, how far off (in Å) do I expect residue j to be? A block-diagonal PAE matrix with low values on the blocks and high values off-diagonal is the signature of a multi-domain protein with confidently predicted domains but uncertain inter-domain orientation.

Contact-map, Ramachandran, and PAE plots. Plot images: a contact map (which residues are close in 3D, as an N×N binary image), a Ramachandran scatter (backbone torsion angles, revealing secondary-structure composition at a glance), and — for AlphaFold structures — a PAE heatmap (pairwise prediction confidence).

Backbone torsions (φ/ψ). φ (phi) and ψ (psi) are the two rotatable backbone dihedrals per residue: φ is the C(i-1)–N–Cα–C torsion, ψ is the N–Cα–C–N(i+1) torsion, both in degrees on (−180°, 180°]. α-helical residues cluster near (−60°, −45°); β-strand residues near (−120°, +130°). A Ramachandran plot is simply a scatter of (φ, ψ) for every residue.

Foldseek 3Di. A 3Di character summarizes, for each residue, the relative orientation of the Cα frame of its nearest spatial neighbor. Because it encodes fold topology rather than chemistry, 3Di alignments detect remote structural similarity that sequence alignment misses.

Radius of gyration, Cα contacts, bounding box. Three whole-structure scalars: the radius of gyration (RMS distance of Cα from centroid, in Å), the count of Cα–Cα contacts (pairs closer than 8 Å and separated by more than four residues in sequence — i.e. tertiary, not local, contacts), and the bounding-box dimensions. Together they distinguish compact globular folds from extended fibres or disordered chains.

Sequence. Sequence gives the chain of amino acids in standard one-letter code (A=alanine, C=cysteine, …, Y=tyrosine), read N→C. It is the only feature that is directly encoded by the gene; all structural features are derived from the folded form of this sequence.

mmCIF coordinates. Atomic coordinates in PDBx/mmCIF format — the same representation the Protein Data Bank distributes. Each line of the _atom_site loop places one backbone atom in Cartesian space (units: ångströms, origin: arbitrary).

Secondary structure (3-state, P-SEA). Three-state secondary structure (P-SEA) collapses the eight DSSP classes into helix (a), strand (b), and coil (c). P-SEA assigns these from Cα geometry alone — distances and angles — without requiring backbone oxygens, so it works on any Cα trace.

InterPro / GO / CATH / organism. Functional anno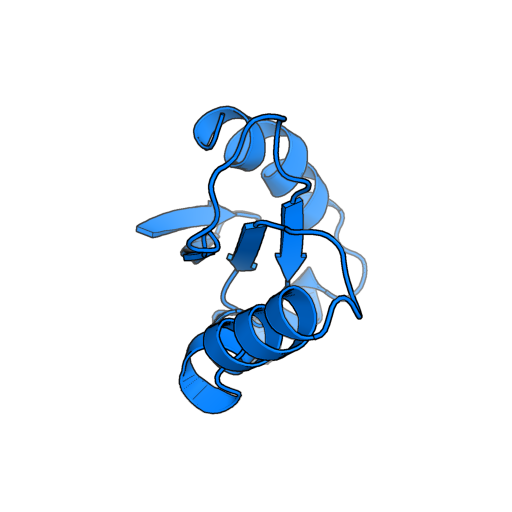tations link the protein to curated databases. InterPro entries identify conserved domains and families by matching the sequence against member-database signatures (Pfam, PROSITE, CDD, …). Gene Ontology (GO) terms describe molecular function, biological process, and cellular component in a controlled vocabulary. CATH places the structure in a hierarchical fold classification (Class/Architecture/Topology/Homologous-superfamily). The organism is the source species.

B-factor. B-factor (Debye–Waller factor) reflects atomic displacement in the crystal lattice. It is an experiment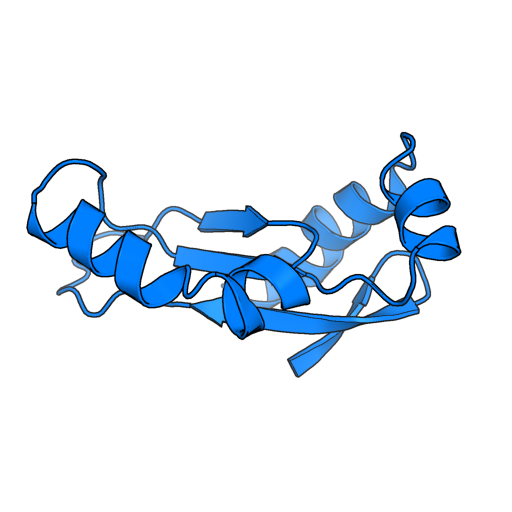al observable (units Å²), not a prediction; low values mean the atom is pinned down, high values mean it moves or is heter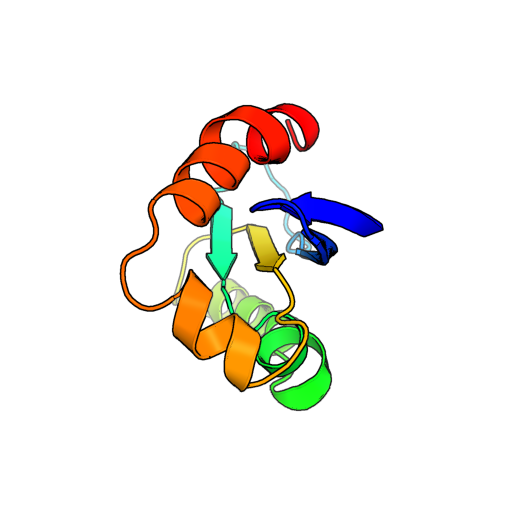ogeneous across the crystal.

Rendered structure images. Structure images are PyMOL renders from six orthogonal camera directions. Cartoon representation draws helices as coils and strands as arrows; sticks shows the backbone as bonds; surface shows the solvent-excluded envelope. Rainbow coloring maps sequence position to hue (blue→red, N→C); chain coloring assigns a distinct color per polypeptide.

Solvent-accessible surface area. Solvent-accessible surface area (SASA) is the area in Å² traced out by the centre of a 1.4 Å probe sphere (a water molecule) rolled over the protein's van der Waals surface (Shrake–Rupley / Lee–Richards construction). Buried residues have near-zero SASA; fully exposed residues can exceed 200 Å². The total SASA scales roughly with the number of surface residues.

Secondary structure (8-state, DSSP). The SS8 string is DSSP's per-residue secondary-structure call. α-helix (H) means an i→i+4 H-bond ladder; β-strand (E) means the residue participates in a β-sheet; 3₁₀ (G) and π (I) are tighter and wider helices; T/S are turns/bends; '-' is loop.

pLDDT. For AlphaFold models, the B-factor field carries pLDDT — the model's own estimate of local accuracy on a 0–100 scale. Regions with pLDDT<50 should be treated as essentially unmodeled; they often correspond to intrinsically disordered segments.

Nearest PDB structures. Nearest PDB neighbors are the top structural matches found by Foldseek when searching this structure against the entire Protein Data Bank. Each hit reports a TM-score (0 to 1; >0.5 almost always implies the same fold) and an E-value. These are *structural* homologs — they may share no detectable sequence similarity.